Protein AF-A0A7J9HP70-F1 (afdb_monomer)

pLDDT: mean 70.93, std 12.01, range [44.72, 91.44]

Solvent-accessible surface area (backbone atoms only — not comparable to full-atom values): 8776 Å² total; per-residue (Å²): 118,64,66,66,48,49,50,48,50,50,51,67,71,65,64,96,49,88,72,44,62,64,59,58,50,49,52,53,49,48,57,56,46,52,62,61,65,53,70,7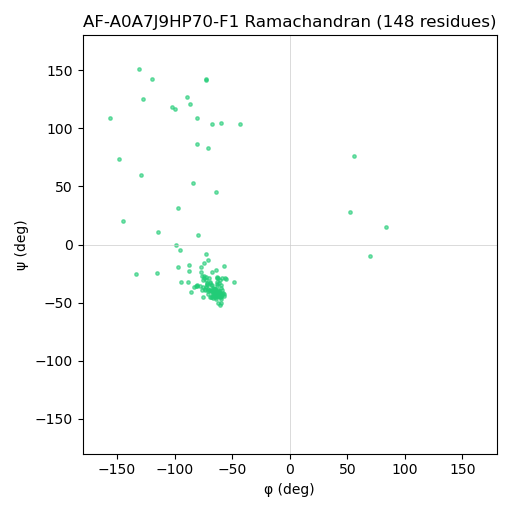6,70,76,64,83,64,61,62,72,58,42,73,72,64,70,52,58,67,62,56,54,52,53,57,52,52,54,54,50,54,52,54,52,54,53,49,53,52,52,57,62,57,51,52,62,60,55,53,60,57,51,53,58,53,55,62,54,48,54,45,50,52,52,48,53,49,43,55,52,17,69,74,40,55,85,46,72,44,55,85,77,81,81,51,82,43,47,29,64,49,49,61,58,52,52,52,53,50,37,47,72,75,66,45,70,54,67,70,63,74,106

Foldseek 3Di:
DPPVCVVCVCVVVQDPDPPNVVLVVVLVVCLVVLVVVCPPDVPPPPVVCCVVPVVCVVVVVVVVVSNVVSVVVSVVSVVVVVVVVVVVVVVVVVLVVLLVVLVVLQVVLVVQQPDWDDPPVPDIDGSVCVSVVVLVVCVVVVHPSVSSVD

Structure (mmCIF, N/CA/C/O backbone):
data_AF-A0A7J9HP70-F1
#
_entry.id   AF-A0A7J9HP70-F1
#
loop_
_atom_site.group_PDB
_atom_site.id
_atom_site.type_symbol
_atom_site.label_atom_id
_atom_site.label_alt_id
_atom_site.label_comp_id
_atom_site.label_asym_id
_atom_site.label_entity_id
_atom_site.label_seq_id
_atom_site.pdbx_PDB_ins_code
_atom_site.Cartn_x
_atom_site.Cartn_y
_atom_site.Cartn_z
_atom_site.occupancy
_atom_site.B_iso_or_equiv
_atom_site.auth_seq_id
_atom_site.auth_comp_id
_atom_site.auth_asym_id
_atom_site.auth_atom_id
_atom_site.pdbx_PDB_model_num
ATOM 1 N N . THR A 1 1 ? -4.560 3.139 -25.761 1.00 47.47 1 THR A N 1
ATOM 2 C CA . THR A 1 1 ? -5.589 3.579 -24.792 1.00 47.47 1 THR A CA 1
ATOM 3 C C . THR A 1 1 ? -5.701 2.642 -23.605 1.00 47.47 1 THR A C 1
ATOM 5 O O . THR A 1 1 ? -6.091 3.104 -22.547 1.00 47.47 1 THR A O 1
ATOM 8 N N . ASP A 1 2 ? -5.273 1.382 -23.710 1.00 51.78 2 ASP A N 1
ATOM 9 C CA . ASP A 1 2 ? -5.530 0.386 -22.662 1.00 51.78 2 ASP A CA 1
ATOM 10 C C . ASP A 1 2 ? -4.554 0.404 -21.484 1.00 51.78 2 ASP A C 1
ATOM 12 O O . ASP A 1 2 ? -5.000 0.261 -20.361 1.00 51.78 2 ASP A O 1
ATOM 16 N N . LEU A 1 3 ? -3.252 0.657 -21.657 1.00 50.81 3 LEU A N 1
ATOM 17 C CA . LEU A 1 3 ? -2.320 0.613 -20.515 1.00 50.81 3 LEU A CA 1
ATOM 18 C C . LEU A 1 3 ? -2.318 1.871 -19.648 1.00 50.81 3 LEU A C 1
ATOM 20 O O . LEU A 1 3 ? -2.220 1.752 -18.437 1.00 50.81 3 LEU A O 1
ATOM 24 N N . ILE A 1 4 ? -2.485 3.063 -20.225 1.00 50.38 4 ILE A N 1
ATOM 25 C CA . ILE A 1 4 ? -2.637 4.295 -19.435 1.00 50.38 4 ILE A CA 1
ATOM 26 C C . ILE A 1 4 ? -4.011 4.317 -18.758 1.00 50.38 4 ILE A C 1
ATOM 28 O O . ILE A 1 4 ? -4.088 4.756 -17.621 1.00 50.38 4 ILE A O 1
ATOM 32 N N . CYS A 1 5 ? -5.069 3.767 -19.371 1.00 48.91 5 CYS A N 1
ATOM 33 C CA . CYS A 1 5 ? -6.345 3.558 -18.686 1.00 48.91 5 CYS A CA 1
ATOM 34 C C . CYS A 1 5 ? -6.287 2.417 -17.667 1.00 48.91 5 CYS A C 1
ATOM 36 O O . CYS A 1 5 ? -6.869 2.578 -16.614 1.00 48.91 5 CYS A O 1
ATOM 38 N N . VAL A 1 6 ? -5.572 1.311 -17.886 1.00 54.62 6 VAL A N 1
ATOM 39 C CA . VAL A 1 6 ? -5.386 0.261 -16.865 1.00 54.62 6 VAL A CA 1
ATOM 40 C C . VAL A 1 6 ? -4.510 0.772 -15.726 1.00 54.62 6 VAL A C 1
ATOM 42 O O . VAL A 1 6 ? -4.839 0.531 -14.579 1.00 54.62 6 VAL A O 1
A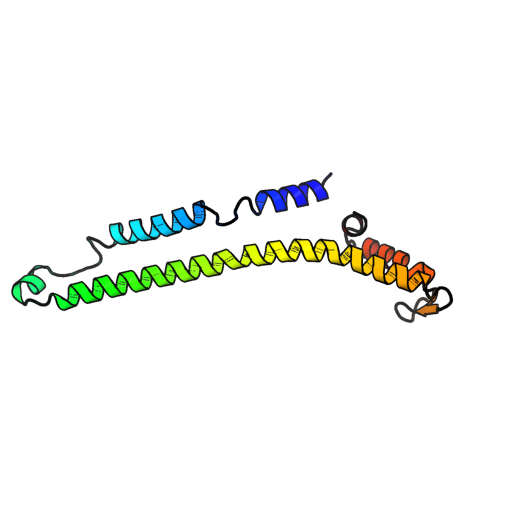TOM 45 N N . TYR A 1 7 ? -3.465 1.551 -15.991 1.00 46.94 7 TYR A N 1
ATOM 46 C CA . TYR A 1 7 ? -2.599 2.117 -14.957 1.00 46.94 7 TYR A CA 1
ATOM 47 C C . TYR A 1 7 ? -3.262 3.298 -14.235 1.00 46.94 7 TYR A C 1
ATOM 49 O O . TYR A 1 7 ? -3.188 3.360 -13.018 1.00 46.94 7 TYR A O 1
ATOM 57 N N . LEU A 1 8 ? -3.994 4.191 -14.918 1.00 49.12 8 LEU A N 1
ATOM 58 C CA . LEU A 1 8 ? -4.816 5.223 -14.265 1.00 49.12 8 LEU A CA 1
ATOM 59 C C . LEU A 1 8 ? -6.028 4.628 -13.551 1.00 49.12 8 LEU A C 1
ATOM 61 O O . LEU A 1 8 ? -6.399 5.181 -12.530 1.00 49.12 8 LEU A O 1
ATOM 65 N N . ASN A 1 9 ? -6.640 3.540 -14.021 1.00 51.06 9 ASN A N 1
ATOM 66 C CA . ASN A 1 9 ? -7.762 2.883 -13.340 1.00 51.06 9 ASN A CA 1
ATOM 67 C C . ASN A 1 9 ? -7.258 2.025 -12.170 1.00 51.06 9 ASN A C 1
ATOM 69 O O . ASN A 1 9 ? -7.846 2.069 -11.106 1.00 51.06 9 ASN A O 1
ATOM 73 N N . VAL A 1 10 ? -6.098 1.371 -12.277 1.00 50.69 10 VAL A N 1
ATOM 74 C CA . VAL A 1 10 ? -5.442 0.703 -11.142 1.00 50.69 10 VAL A CA 1
ATOM 75 C C . VAL A 1 10 ? -4.935 1.732 -10.130 1.00 50.69 10 VAL A C 1
ATOM 77 O O . VAL A 1 10 ? -5.212 1.576 -8.956 1.00 50.69 10 VAL A O 1
ATOM 80 N N . VAL A 1 11 ? -4.284 2.829 -10.532 1.00 49.34 11 VAL A N 1
ATOM 81 C CA . VAL A 1 11 ? -3.752 3.851 -9.605 1.00 49.34 11 VAL A CA 1
ATOM 82 C C . VAL A 1 11 ? -4.844 4.767 -9.021 1.00 49.34 11 VAL A C 1
ATOM 84 O O . VAL A 1 11 ? -4.761 5.089 -7.837 1.00 49.34 11 VAL A O 1
ATOM 87 N N . ASN A 1 12 ? -5.891 5.146 -9.773 1.00 47.97 12 ASN A N 1
ATOM 88 C CA . ASN A 1 12 ? -7.037 5.903 -9.225 1.00 47.97 12 ASN A CA 1
ATOM 89 C C . ASN A 1 12 ? -8.008 5.029 -8.416 1.00 47.97 12 ASN A C 1
ATOM 91 O O . ASN A 1 12 ? -8.687 5.562 -7.544 1.00 47.97 12 ASN A O 1
ATOM 95 N N . LEU A 1 13 ? -8.062 3.711 -8.647 1.00 50.03 13 LEU A N 1
ATOM 96 C CA . LEU A 1 13 ? -8.746 2.775 -7.746 1.00 50.03 13 LEU A CA 1
ATOM 97 C C . LEU A 1 13 ? -7.905 2.477 -6.491 1.00 50.03 13 LEU A C 1
ATOM 99 O O . LEU A 1 13 ? -8.452 2.020 -5.492 1.00 50.03 13 LEU A O 1
ATOM 103 N N . VAL A 1 14 ? -6.589 2.735 -6.523 1.00 51.88 14 VAL A N 1
ATOM 104 C CA . VAL A 1 14 ? -5.666 2.314 -5.461 1.00 51.88 14 VAL A CA 1
ATOM 105 C C . VAL A 1 14 ? -5.566 3.290 -4.285 1.00 51.88 14 VAL A C 1
ATOM 107 O O . VAL A 1 14 ? -5.557 2.780 -3.173 1.00 51.88 14 VAL A O 1
ATOM 110 N N . ILE A 1 15 ? -5.523 4.630 -4.405 1.00 44.72 15 ILE A N 1
ATOM 111 C CA . ILE A 1 15 ? -5.380 5.491 -3.193 1.00 44.72 15 ILE A CA 1
ATOM 112 C C . ILE A 1 15 ? -5.917 6.929 -3.391 1.00 44.72 15 ILE A C 1
ATOM 114 O O . ILE A 1 15 ? -5.216 7.745 -3.988 1.00 44.72 15 ILE A O 1
ATOM 118 N N . PRO A 1 16 ? -7.049 7.329 -2.773 1.00 53.03 16 PRO A N 1
ATOM 119 C CA . PRO A 1 16 ? -7.289 8.724 -2.397 1.00 53.03 16 PRO A CA 1
ATOM 120 C C . PRO A 1 16 ? -6.942 9.016 -0.927 1.00 53.03 16 PRO A C 1
ATOM 122 O O . PRO A 1 16 ? -7.635 9.795 -0.298 1.00 53.03 16 PRO A O 1
ATOM 125 N N . ILE A 1 17 ? -5.963 8.359 -0.303 1.00 51.53 17 ILE A N 1
ATOM 126 C CA . ILE A 1 17 ? -6.035 8.159 1.152 1.00 51.53 17 ILE A CA 1
ATOM 127 C C . ILE A 1 17 ? -4.681 8.121 1.854 1.00 51.53 17 ILE A C 1
ATOM 129 O O . ILE A 1 17 ? -4.210 7.103 2.351 1.00 51.53 17 ILE A O 1
ATOM 133 N N . GLY A 1 18 ? -4.075 9.303 1.974 1.00 50.41 18 GLY A N 1
A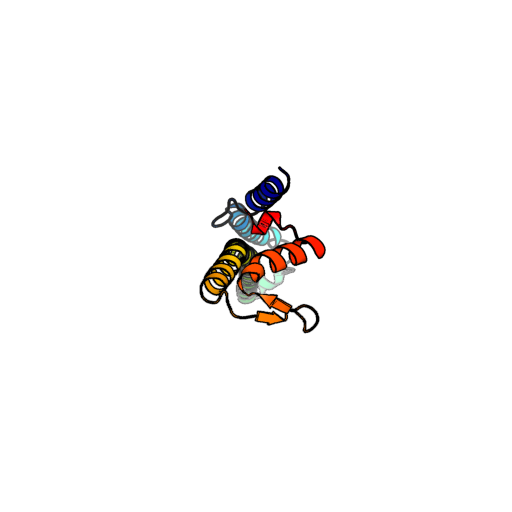TOM 134 C CA . GLY A 1 18 ? -3.274 9.594 3.158 1.00 50.41 18 GLY A CA 1
ATOM 135 C C . GLY A 1 18 ? -4.190 9.477 4.373 1.00 50.41 18 GLY A C 1
ATOM 136 O O . GLY A 1 18 ? -5.038 10.335 4.575 1.00 50.41 18 GLY A O 1
ATOM 137 N N . PHE A 1 19 ? -4.058 8.379 5.118 1.00 55.44 19 PHE A N 1
ATOM 138 C CA . PHE A 1 19 ? -4.931 8.038 6.240 1.00 55.44 19 PHE A CA 1
ATOM 139 C C . PHE A 1 19 ? -6.403 7.989 5.830 1.00 55.44 19 PHE A C 1
ATOM 141 O O . PHE A 1 19 ? -7.168 8.903 6.112 1.00 55.44 19 PHE A O 1
ATOM 148 N N . ASP A 1 20 ? -6.782 6.915 5.141 1.00 60.84 20 ASP A N 1
ATOM 149 C CA . ASP A 1 20 ? -8.162 6.628 4.769 1.00 60.84 20 ASP A CA 1
ATOM 150 C C . ASP A 1 20 ? -9.101 6.913 5.955 1.00 60.84 20 ASP A C 1
ATOM 152 O O . ASP A 1 20 ? -9.107 6.141 6.927 1.00 60.84 20 ASP A O 1
ATOM 156 N N . PRO A 1 21 ? -9.850 8.040 5.959 1.00 63.56 21 PRO A N 1
ATOM 157 C CA . PRO A 1 21 ? -10.635 8.426 7.125 1.00 63.56 21 PRO A CA 1
ATOM 158 C C . PRO A 1 21 ? -11.632 7.322 7.446 1.00 63.56 21 PRO A C 1
ATOM 160 O O . PRO A 1 21 ? -11.945 7.086 8.605 1.00 63.56 21 PRO A O 1
ATOM 163 N N . TRP A 1 22 ? -12.054 6.574 6.425 1.00 61.78 22 TRP A N 1
ATOM 164 C CA . TRP A 1 22 ? -12.922 5.419 6.539 1.00 61.78 22 TRP A CA 1
ATOM 165 C C . TRP A 1 22 ? -12.324 4.294 7.372 1.00 61.78 22 TRP A C 1
ATOM 167 O O . TRP A 1 22 ? -13.060 3.725 8.172 1.00 61.78 22 TRP A O 1
ATOM 177 N N . VAL A 1 23 ? -11.025 4.002 7.262 1.00 69.56 23 VAL A N 1
ATOM 178 C CA . VAL A 1 23 ? -10.361 2.984 8.094 1.00 69.56 23 VAL A CA 1
ATOM 179 C C . VAL A 1 23 ? -10.318 3.445 9.547 1.00 69.56 23 VAL A C 1
ATOM 181 O O . VAL A 1 23 ? -10.691 2.688 10.441 1.00 69.56 23 VAL A O 1
ATOM 184 N N . SER A 1 24 ? -9.957 4.708 9.793 1.00 66.75 24 SER A N 1
ATOM 185 C CA . SER A 1 24 ? -9.939 5.268 11.149 1.00 66.75 24 SER A CA 1
ATOM 186 C C . SER A 1 24 ? -11.348 5.331 11.764 1.00 66.75 24 SER A C 1
ATOM 188 O O . SER A 1 24 ? -11.547 4.948 12.914 1.00 66.75 24 SER A O 1
ATOM 190 N N . ILE A 1 25 ? -12.358 5.694 10.969 1.00 72.50 25 ILE A N 1
ATOM 191 C CA . ILE A 1 25 ? -13.775 5.698 11.354 1.00 72.50 25 ILE A CA 1
ATOM 192 C C . ILE A 1 25 ? -14.281 4.274 11.620 1.00 72.50 25 ILE A C 1
ATOM 194 O O . ILE A 1 25 ? -15.011 4.073 12.588 1.00 72.50 25 ILE A O 1
ATOM 198 N N . HIS A 1 26 ? -13.909 3.274 10.813 1.00 73.31 26 HIS A N 1
ATOM 199 C CA . HIS A 1 26 ? -14.306 1.877 11.036 1.00 73.31 26 HIS A CA 1
ATOM 200 C C . HIS A 1 26 ? -13.677 1.317 12.311 1.00 73.31 26 HIS A C 1
ATOM 202 O O . HIS A 1 26 ? -14.380 0.690 13.098 1.00 73.31 26 HIS A O 1
ATOM 208 N N . VAL A 1 27 ? -12.396 1.598 12.556 1.00 72.31 27 VAL A N 1
ATOM 209 C CA . VAL A 1 27 ? -11.692 1.218 13.789 1.00 72.31 27 VAL A CA 1
ATOM 210 C C . VAL A 1 27 ? -12.362 1.842 15.018 1.00 72.31 27 VAL A C 1
ATOM 212 O O . VAL A 1 27 ? -12.740 1.122 15.940 1.00 72.31 27 VAL A O 1
ATOM 215 N N . LEU A 1 28 ? -12.617 3.154 14.999 1.00 71.62 28 LEU A N 1
ATOM 216 C CA . LEU A 1 28 ? -13.307 3.846 16.094 1.00 71.62 28 LEU A CA 1
ATOM 217 C C . LEU A 1 28 ? -14.736 3.317 16.298 1.00 71.62 28 LEU A C 1
ATOM 219 O O . LEU A 1 28 ? -15.190 3.135 17.427 1.00 71.62 28 LEU A O 1
ATOM 223 N N . LYS A 1 29 ? -15.454 3.015 15.210 1.00 76.81 29 LYS A N 1
ATOM 224 C CA . LYS A 1 29 ? -16.808 2.451 15.265 1.00 76.81 29 LYS A CA 1
ATOM 225 C C . LYS A 1 29 ? -16.812 1.034 15.842 1.00 76.81 29 LYS A C 1
ATOM 227 O O . LYS A 1 29 ? -17.722 0.717 16.604 1.00 76.81 29 LYS A O 1
ATOM 232 N N . LEU A 1 30 ? -15.809 0.210 15.533 1.00 73.12 30 LEU A N 1
ATOM 233 C CA . LEU A 1 30 ? -15.641 -1.134 16.094 1.00 73.12 30 LEU A CA 1
ATOM 234 C C . LEU A 1 30 ? -15.350 -1.091 17.596 1.00 73.12 30 LEU A C 1
ATOM 236 O O . LEU A 1 30 ? -15.938 -1.872 18.337 1.00 73.12 30 LEU A O 1
ATOM 240 N N . GLU A 1 31 ? -14.527 -0.154 18.068 1.00 72.50 31 GLU A N 1
ATOM 241 C CA . GLU A 1 31 ? -14.257 0.021 19.502 1.00 72.50 31 GLU A CA 1
ATOM 242 C C . GLU A 1 31 ? -15.511 0.453 20.276 1.00 72.50 31 GLU A C 1
ATOM 244 O O . GLU A 1 31 ? -15.840 -0.121 21.320 1.00 72.50 31 GLU A O 1
ATOM 249 N N . ILE A 1 32 ? -16.269 1.409 19.728 1.00 73.56 32 ILE A N 1
ATOM 250 C CA . ILE A 1 32 ? -17.536 1.874 20.311 1.00 73.56 32 ILE A CA 1
ATOM 251 C C . ILE A 1 32 ? -18.581 0.747 20.313 1.00 73.56 32 ILE A C 1
ATOM 253 O O . ILE A 1 32 ? -19.314 0.569 21.288 1.00 73.56 32 ILE A O 1
ATOM 257 N N . TRP A 1 33 ? -18.660 -0.034 19.234 1.00 72.94 33 TRP A N 1
ATOM 258 C CA . TRP A 1 33 ? -19.628 -1.121 19.094 1.00 72.94 33 TRP A CA 1
ATOM 259 C C . TRP A 1 33 ? -19.276 -2.330 19.967 1.00 72.94 33 TRP A C 1
ATOM 261 O O . TRP A 1 33 ? -20.163 -2.887 20.613 1.00 72.94 33 TRP A O 1
ATOM 271 N N . ALA A 1 34 ? -17.991 -2.675 20.088 1.00 69.00 34 ALA A N 1
ATOM 272 C CA . ALA A 1 34 ? -17.506 -3.716 20.991 1.00 69.00 34 ALA A CA 1
ATOM 273 C C . ALA A 1 34 ? -17.825 -3.383 22.456 1.00 69.00 34 ALA A C 1
ATOM 275 O O . ALA A 1 34 ? -18.319 -4.242 23.186 1.00 69.00 34 ALA A O 1
ATOM 276 N N . GLY A 1 35 ? -17.651 -2.121 22.868 1.00 67.69 35 GLY A N 1
ATOM 277 C CA . GLY A 1 35 ? -18.067 -1.655 24.195 1.00 67.69 35 GLY A CA 1
ATOM 278 C C . GLY A 1 35 ? -19.581 -1.744 24.431 1.00 67.69 35 GLY A C 1
ATOM 279 O O . GLY A 1 35 ? -20.019 -1.928 25.565 1.00 67.69 35 GLY A O 1
ATOM 280 N N . LYS A 1 36 ? -20.389 -1.660 23.366 1.00 66.19 36 LYS A N 1
ATOM 281 C CA . LYS A 1 36 ? -21.857 -1.674 23.436 1.00 66.19 36 LYS A CA 1
ATOM 282 C C . LYS A 1 36 ? -22.456 -3.084 23.381 1.00 66.19 36 LYS A C 1
ATOM 284 O O . LYS A 1 36 ? -23.465 -3.330 24.034 1.00 66.19 36 LYS A O 1
ATOM 289 N N . ILE A 1 37 ? -21.829 -4.016 22.661 1.00 61.00 37 ILE A N 1
ATOM 290 C CA . ILE A 1 37 ? -22.298 -5.406 22.522 1.00 61.00 37 ILE A CA 1
ATOM 291 C C . ILE A 1 37 ? -21.928 -6.293 23.695 1.00 61.00 37 ILE A C 1
ATOM 293 O O . ILE A 1 37 ? -22.714 -7.156 24.083 1.00 61.00 37 ILE A O 1
ATOM 297 N N . ILE A 1 38 ? -20.761 -6.072 24.296 1.00 58.25 38 ILE A N 1
ATOM 298 C CA . ILE A 1 38 ? -20.313 -6.906 25.412 1.00 58.25 38 ILE A CA 1
ATOM 299 C C . ILE A 1 38 ? -21.066 -6.603 26.724 1.00 58.25 38 ILE A C 1
ATOM 301 O O . ILE A 1 38 ? -21.050 -7.419 27.645 1.00 58.25 38 ILE A O 1
ATOM 305 N N . SER A 1 39 ? -21.757 -5.459 26.800 1.00 59.62 39 SER A N 1
ATOM 306 C CA . SER A 1 39 ? -22.307 -4.873 28.032 1.00 59.62 39 SER A CA 1
ATOM 307 C C . SER A 1 39 ? -23.636 -5.454 28.578 1.00 59.62 39 SER A C 1
ATOM 309 O O . SER A 1 39 ? -24.179 -4.878 29.519 1.00 59.62 39 SER A O 1
ATOM 311 N N . PRO A 1 40 ? -24.211 -6.565 28.067 1.00 53.06 40 PRO A N 1
ATOM 312 C CA . PRO A 1 40 ? -25.212 -7.261 28.905 1.00 53.06 40 PRO A CA 1
ATOM 313 C C . PRO A 1 40 ? -25.096 -8.788 29.035 1.00 53.06 40 PRO A C 1
ATOM 315 O O . PRO A 1 40 ? -25.572 -9.319 30.034 1.00 53.06 40 PRO A O 1
ATOM 318 N N . TYR A 1 41 ? -24.498 -9.516 28.079 1.00 47.94 41 TYR A N 1
ATOM 319 C CA . TYR A 1 41 ? -24.711 -10.978 27.981 1.00 47.94 41 TYR A CA 1
ATOM 320 C C . TYR A 1 41 ? -23.475 -11.859 28.234 1.00 47.94 41 TYR A C 1
ATOM 322 O O . TYR A 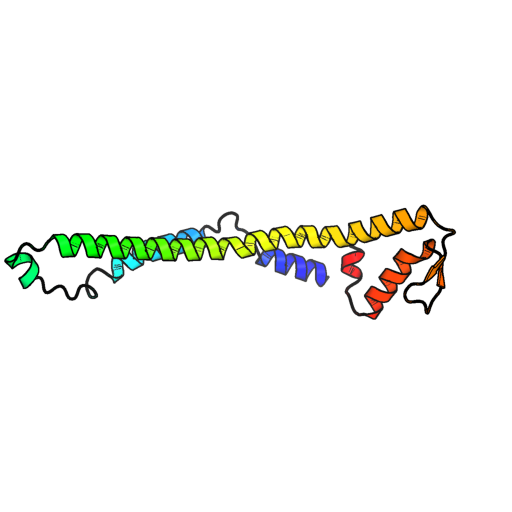1 41 ? -23.628 -13.010 28.634 1.00 47.94 41 TYR A O 1
ATOM 330 N N . HIS A 1 42 ? -22.253 -11.350 28.031 1.00 50.53 42 HIS A N 1
ATOM 331 C CA . HIS A 1 42 ? -21.026 -12.165 28.131 1.00 50.53 42 HIS A CA 1
ATOM 332 C C . HIS A 1 42 ? -20.440 -12.249 29.547 1.00 50.53 42 HIS A C 1
ATOM 334 O O . HIS A 1 42 ? -19.729 -13.198 29.883 1.00 50.53 42 HIS A O 1
ATOM 340 N N . LEU A 1 43 ? -20.757 -11.279 30.406 1.00 57.91 43 LEU A N 1
ATOM 341 C CA . LEU A 1 43 ? -20.577 -11.419 31.843 1.00 57.91 43 LEU A CA 1
ATOM 342 C C . LEU A 1 43 ? -21.772 -12.230 32.349 1.00 57.91 43 LEU A C 1
ATOM 344 O O . LEU A 1 43 ? -22.754 -11.668 32.821 1.00 57.91 43 LEU A O 1
ATOM 348 N N . TYR A 1 44 ? -21.666 -13.558 32.315 1.00 53.16 44 TYR A N 1
ATOM 349 C CA . TYR A 1 44 ? -22.457 -14.476 33.150 1.00 53.16 44 TYR A CA 1
ATOM 350 C C . TYR A 1 44 ? -22.113 -14.251 34.644 1.00 53.16 44 TYR A C 1
ATOM 352 O O . TYR A 1 44 ? -21.794 -15.162 35.405 1.00 53.16 44 TYR A O 1
ATOM 360 N N . LEU A 1 45 ? -22.053 -12.990 35.069 1.00 55.12 45 LEU A N 1
ATOM 361 C CA . LEU A 1 45 ? -21.874 -12.572 36.439 1.00 55.12 45 LEU A CA 1
ATOM 362 C C . LEU A 1 45 ? -23.238 -12.685 37.074 1.00 55.12 45 LEU A C 1
ATOM 364 O O . LEU A 1 45 ? -24.130 -11.898 36.792 1.00 55.12 45 LEU A O 1
ATOM 368 N N . ASN A 1 46 ? -23.386 -13.664 37.948 1.00 60.75 46 ASN A N 1
ATOM 369 C CA . ASN A 1 46 ? -24.539 -13.751 38.816 1.00 60.75 46 ASN A CA 1
ATOM 370 C C . ASN A 1 46 ? -24.466 -12.559 39.800 1.00 60.75 46 ASN A C 1
ATOM 372 O O . ASN A 1 46 ? -23.647 -12.591 40.728 1.00 60.75 46 ASN A O 1
ATOM 376 N N . PRO A 1 47 ? -25.261 -11.483 39.619 1.00 64.19 47 PRO A N 1
ATOM 377 C CA . PRO A 1 47 ? -25.089 -10.235 40.371 1.00 64.19 47 PRO A CA 1
ATOM 378 C C . PRO A 1 47 ? -25.337 -10.440 41.871 1.00 64.19 47 PRO A C 1
ATOM 380 O O . PRO A 1 47 ? -24.790 -9.727 42.711 1.00 64.19 47 PRO A O 1
ATOM 383 N N . LYS A 1 48 ? -26.084 -11.496 42.220 1.00 64.62 48 LYS A N 1
ATOM 384 C CA . LYS A 1 48 ? -26.347 -11.917 43.598 1.00 64.62 48 LYS A CA 1
ATOM 385 C C . LYS A 1 48 ? -25.078 -12.303 44.367 1.00 64.62 48 LYS A C 1
ATOM 387 O O . LYS A 1 48 ? -25.033 -12.075 45.571 1.00 64.62 48 LYS A O 1
ATOM 392 N N . LEU A 1 49 ? -24.060 -12.866 43.707 1.00 62.41 49 LEU A N 1
ATOM 393 C CA . LEU A 1 49 ? -22.809 -13.286 44.359 1.00 62.41 49 LEU A CA 1
ATOM 394 C C . LEU A 1 49 ? -21.842 -12.110 44.561 1.00 62.41 49 LEU A C 1
ATOM 396 O O . LEU A 1 49 ? -21.181 -12.030 45.592 1.00 62.41 49 LEU A O 1
ATOM 400 N N . VAL A 1 50 ? -21.804 -11.166 43.617 1.00 69.81 50 VAL A N 1
ATOM 401 C CA . VAL A 1 50 ? -20.932 -9.979 43.679 1.00 69.81 50 VAL A CA 1
ATOM 402 C C . VAL A 1 50 ? -21.388 -9.014 44.772 1.00 69.81 50 VAL A C 1
ATOM 404 O O . VAL A 1 50 ? -20.566 -8.551 45.559 1.00 69.81 50 VAL A O 1
ATOM 407 N N . VAL A 1 51 ? -22.697 -8.752 44.854 1.00 72.81 51 VAL A N 1
ATOM 408 C CA . VAL A 1 51 ? -23.265 -7.818 45.838 1.00 72.81 51 VAL A CA 1
ATOM 409 C C . VAL A 1 51 ? -23.231 -8.402 47.252 1.00 72.81 51 VAL A C 1
ATOM 411 O O . VAL A 1 51 ? -22.979 -7.670 48.201 1.00 72.81 51 VAL A O 1
ATOM 414 N N . LYS A 1 52 ? -23.422 -9.722 47.413 1.00 70.69 52 LYS A N 1
ATOM 415 C CA . LYS A 1 52 ? -23.344 -10.359 48.739 1.00 70.69 52 LYS A CA 1
ATOM 416 C C . LYS A 1 52 ? -21.919 -10.530 49.274 1.00 70.69 52 LYS A C 1
ATOM 418 O O . LYS A 1 52 ? -21.762 -10.537 50.487 1.00 70.69 52 LYS A O 1
ATOM 423 N N . GLN A 1 53 ? -20.909 -10.718 48.418 1.00 71.69 53 GLN A N 1
ATOM 424 C CA . GLN A 1 53 ? -19.543 -11.067 48.855 1.00 71.69 53 GLN A CA 1
ATOM 425 C C . GLN A 1 53 ? -18.475 -9.996 48.570 1.00 71.69 53 GLN A C 1
ATOM 427 O O . GLN A 1 53 ? -17.287 -10.277 48.706 1.00 71.69 53 GLN A O 1
ATOM 432 N N . TYR A 1 54 ? -18.863 -8.778 48.172 1.00 72.69 54 TYR A N 1
ATOM 433 C CA . TYR A 1 54 ? -17.950 -7.643 47.939 1.00 72.69 54 TYR A CA 1
ATOM 434 C C . TYR A 1 54 ? -16.759 -7.936 46.994 1.00 72.69 54 TYR A C 1
ATOM 436 O O . TYR A 1 54 ? -15.720 -7.279 47.058 1.00 72.69 54 TYR A O 1
ATOM 444 N N . GLN A 1 55 ? -16.886 -8.878 46.051 1.00 68.50 55 GLN A N 1
ATOM 445 C CA . GLN A 1 55 ? -15.809 -9.219 45.105 1.00 68.50 55 GLN A CA 1
ATOM 446 C C . GLN A 1 55 ? -15.754 -8.285 43.878 1.00 68.50 55 GLN A C 1
ATOM 448 O O . GLN A 1 55 ? -15.731 -8.728 42.728 1.00 68.50 55 GLN A O 1
ATOM 453 N N . PHE A 1 56 ? -15.700 -6.970 44.112 1.00 73.00 56 PHE A N 1
ATOM 454 C CA . PHE A 1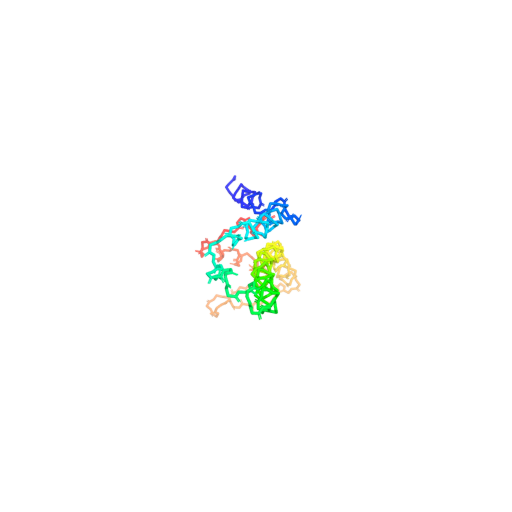 56 ? -15.648 -5.933 43.066 1.00 73.00 56 PHE A CA 1
ATOM 455 C C . PHE A 1 56 ? -14.391 -6.005 42.184 1.00 73.00 56 PHE A C 1
ATOM 457 O O . PHE A 1 56 ? -14.433 -5.682 40.996 1.00 73.00 56 PHE A O 1
ATOM 464 N N . TRP A 1 57 ? -13.285 -6.508 42.735 1.00 70.69 57 TRP A N 1
ATOM 465 C CA . TRP A 1 57 ? -12.013 -6.694 42.029 1.00 70.69 57 TRP A CA 1
ATOM 466 C C . TRP A 1 57 ? -12.126 -7.557 40.762 1.00 70.69 57 TRP A C 1
ATOM 468 O O . TRP A 1 57 ? -11.396 -7.344 39.791 1.00 70.69 57 TRP A O 1
ATOM 478 N N . ARG A 1 58 ? -13.084 -8.492 40.724 1.00 71.81 58 ARG A N 1
ATOM 479 C CA . ARG A 1 58 ? -13.338 -9.369 39.568 1.00 71.81 58 ARG A CA 1
ATOM 480 C C . ARG A 1 58 ? -13.990 -8.635 38.392 1.00 71.81 58 ARG A C 1
ATOM 482 O O . ARG A 1 58 ? -13.790 -9.011 37.243 1.00 71.81 58 ARG A O 1
ATOM 489 N N . LEU A 1 59 ? -14.750 -7.581 38.680 1.00 71.50 59 LEU A N 1
ATOM 490 C CA . LEU A 1 59 ? -15.397 -6.732 37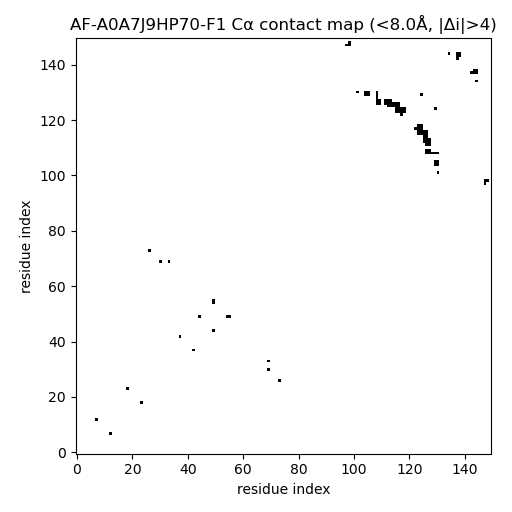.677 1.00 71.50 59 LEU A CA 1
ATOM 491 C C . LEU A 1 59 ? -14.380 -5.801 37.018 1.00 71.50 59 LEU A C 1
ATOM 493 O O . LEU A 1 59 ? -14.325 -5.698 35.794 1.00 71.50 59 LEU A O 1
ATOM 497 N N . ILE A 1 60 ? -13.530 -5.184 37.840 1.00 73.50 60 ILE A N 1
ATOM 498 C CA . ILE A 1 60 ? -12.518 -4.223 37.389 1.00 73.50 60 ILE A CA 1
ATOM 499 C C . ILE A 1 60 ? -11.482 -4.898 36.482 1.00 73.50 60 ILE A C 1
ATOM 501 O O . ILE A 1 60 ? -11.161 -4.377 35.414 1.00 73.50 60 ILE A O 1
ATOM 505 N N . THR A 1 61 ? -10.984 -6.074 36.868 1.00 70.81 61 THR A N 1
ATOM 506 C CA . THR A 1 61 ? -9.964 -6.802 36.095 1.00 70.81 61 THR A CA 1
ATOM 507 C C . THR A 1 61 ? -10.499 -7.328 34.764 1.00 70.81 61 THR A C 1
ATOM 509 O O . THR A 1 61 ? -9.820 -7.192 33.748 1.00 70.81 61 THR A O 1
ATOM 512 N N . ASN A 1 62 ? -11.732 -7.843 34.732 1.00 67.19 62 ASN A N 1
ATOM 513 C CA . ASN A 1 62 ? -12.352 -8.331 33.498 1.00 67.19 62 ASN A CA 1
ATOM 514 C C . ASN A 1 62 ? -12.614 -7.185 32.502 1.00 67.19 62 ASN A C 1
ATOM 516 O O . ASN A 1 62 ? -12.327 -7.309 31.313 1.00 67.19 62 ASN A O 1
ATOM 520 N N . PHE A 1 63 ? -13.053 -6.024 32.999 1.00 67.44 63 PHE A N 1
ATOM 521 C CA . PHE A 1 63 ? -13.255 -4.831 32.174 1.00 67.44 63 PHE A CA 1
ATOM 522 C C . PHE A 1 63 ? -11.939 -4.284 31.588 1.00 67.44 63 PHE A C 1
ATOM 524 O O . PHE A 1 63 ? -11.887 -3.888 30.422 1.00 67.44 63 PHE A O 1
ATOM 531 N N . LEU A 1 64 ? -10.846 -4.298 32.364 1.00 67.19 64 LEU A N 1
ATOM 532 C CA . LEU A 1 64 ? -9.523 -3.882 31.880 1.00 67.19 64 LEU A CA 1
ATOM 533 C C . LEU A 1 64 ? -8.914 -4.872 30.877 1.00 67.19 64 LEU A C 1
ATOM 535 O O . LEU A 1 64 ? -8.293 -4.447 29.902 1.00 67.19 64 LEU A O 1
ATOM 539 N N . TYR A 1 65 ? -9.084 -6.178 31.103 1.00 69.50 65 TYR A N 1
ATOM 540 C CA . TYR A 1 65 ? -8.559 -7.220 30.219 1.00 69.50 65 TYR A CA 1
ATOM 541 C C . TYR A 1 65 ? -9.230 -7.172 28.840 1.00 69.50 65 TYR A C 1
ATOM 543 O O . TYR A 1 65 ? -8.551 -7.229 27.814 1.00 69.50 65 TYR A O 1
ATOM 551 N N . PHE A 1 66 ? -10.547 -6.952 28.807 1.00 66.25 66 PHE A N 1
ATOM 552 C CA . PHE A 1 66 ? -11.306 -6.818 27.564 1.00 66.25 66 PHE A CA 1
ATOM 553 C C . PHE A 1 66 ? -10.885 -5.586 26.747 1.00 66.25 66 PHE A C 1
ATOM 555 O O . PHE A 1 66 ? -10.711 -5.665 25.531 1.00 66.25 66 PHE A O 1
ATOM 562 N N . ARG A 1 67 ? -10.630 -4.456 27.424 1.00 71.88 67 ARG A N 1
ATOM 563 C CA . ARG A 1 67 ? -10.123 -3.236 26.779 1.00 71.88 67 ARG A CA 1
ATOM 564 C C . ARG A 1 67 ? -8.723 -3.428 26.186 1.00 71.88 67 ARG A C 1
ATOM 566 O O . ARG A 1 67 ? -8.457 -2.940 25.091 1.00 71.88 67 ARG A O 1
ATOM 573 N N . LYS A 1 68 ? -7.847 -4.179 26.866 1.00 73.44 68 LYS A N 1
ATOM 574 C CA . LYS A 1 68 ? -6.526 -4.545 26.327 1.00 73.44 68 LYS A CA 1
ATOM 575 C C . LYS A 1 68 ? -6.639 -5.386 25.053 1.00 73.44 68 LYS A C 1
ATOM 577 O O . LYS A 1 68 ? -5.955 -5.082 24.082 1.00 73.44 68 LYS A O 1
ATOM 582 N N . MET A 1 69 ? -7.520 -6.386 25.020 1.00 72.50 69 MET A N 1
ATOM 583 C CA . MET A 1 69 ? -7.703 -7.228 23.828 1.00 72.50 69 MET A CA 1
ATOM 584 C C . MET A 1 69 ? -8.201 -6.435 22.613 1.00 72.50 69 MET A C 1
ATOM 586 O O . MET A 1 69 ? -7.674 -6.611 21.516 1.00 72.50 69 MET A O 1
ATOM 590 N N . ALA A 1 70 ? -9.141 -5.505 22.814 1.00 73.62 70 ALA A N 1
ATOM 591 C CA . ALA A 1 70 ? -9.614 -4.615 21.752 1.00 73.62 70 ALA A CA 1
ATOM 592 C C . ALA A 1 70 ? -8.478 -3.748 21.178 1.00 73.62 70 ALA A C 1
ATOM 594 O O . ALA A 1 70 ? -8.298 -3.701 19.966 1.00 73.62 70 ALA A O 1
ATOM 595 N N . SER A 1 71 ? -7.644 -3.152 22.040 1.00 75.44 71 SER A N 1
ATOM 596 C CA . SER A 1 71 ? -6.510 -2.329 21.592 1.00 75.44 71 SER A CA 1
ATOM 597 C C . SER A 1 71 ? -5.461 -3.109 20.785 1.00 75.44 71 SER A C 1
ATOM 599 O O . SER A 1 71 ? -4.879 -2.573 19.843 1.00 75.44 71 SER A O 1
ATOM 601 N N . VAL A 1 72 ? -5.244 -4.390 21.108 1.00 80.75 72 VAL A N 1
ATOM 602 C CA . VAL A 1 72 ? -4.308 -5.259 20.375 1.00 80.75 72 VAL A CA 1
ATOM 603 C C . VAL A 1 72 ? -4.853 -5.602 18.986 1.00 80.75 72 VAL A C 1
ATOM 605 O O . VAL A 1 72 ? -4.113 -5.523 18.008 1.00 80.75 72 VAL A O 1
ATOM 608 N N . LEU A 1 73 ? -6.147 -5.921 18.877 1.00 72.25 73 LEU A N 1
ATOM 609 C CA . LEU A 1 73 ? -6.818 -6.161 17.593 1.00 72.25 73 LEU A CA 1
ATOM 610 C C . LEU A 1 73 ? -6.783 -4.920 16.692 1.00 72.25 73 LEU A C 1
ATOM 612 O O . LEU A 1 73 ? -6.436 -5.033 15.516 1.00 72.25 73 LEU A O 1
ATOM 616 N N . THR A 1 74 ? -7.051 -3.739 17.255 1.00 75.25 74 THR A N 1
ATOM 617 C CA . THR A 1 74 ? -6.904 -2.456 16.554 1.00 75.25 74 THR A CA 1
ATOM 618 C C . THR A 1 74 ? -5.475 -2.263 16.031 1.00 75.25 74 THR A C 1
ATOM 620 O O . THR A 1 74 ? -5.283 -1.905 14.869 1.00 75.25 74 THR A O 1
ATOM 623 N N . GLY A 1 75 ? -4.457 -2.564 16.847 1.00 77.88 75 GLY A N 1
ATOM 624 C CA . GLY A 1 75 ? -3.051 -2.472 16.444 1.00 77.88 75 GLY A CA 1
ATOM 625 C C . GLY A 1 75 ? -2.692 -3.368 15.253 1.00 77.88 75 GLY A C 1
ATOM 626 O O . GLY A 1 75 ? -2.030 -2.912 14.322 1.00 77.88 75 GLY A O 1
ATOM 627 N N . ILE A 1 76 ? -3.173 -4.616 15.232 1.00 81.44 76 ILE A N 1
ATOM 628 C CA . ILE A 1 76 ? -2.921 -5.566 14.132 1.00 81.44 76 ILE A CA 1
ATOM 629 C C . ILE A 1 76 ? -3.551 -5.071 12.818 1.00 81.44 76 ILE A C 1
ATOM 631 O O . ILE A 1 76 ? -2.918 -5.154 11.766 1.00 81.44 76 ILE A O 1
ATOM 635 N N . VAL A 1 77 ? -4.764 -4.509 12.873 1.00 77.50 77 VAL A N 1
ATOM 636 C CA . VAL A 1 77 ? -5.465 -3.964 11.696 1.00 77.50 77 VAL A CA 1
ATOM 637 C C . VAL A 1 77 ? -4.759 -2.725 11.141 1.00 77.50 77 VAL A C 1
ATOM 639 O O . VAL A 1 77 ? -4.624 -2.596 9.926 1.00 77.50 77 VAL A O 1
ATOM 642 N N . LEU A 1 78 ? -4.253 -1.839 12.004 1.00 75.00 78 LEU A N 1
ATOM 643 C CA . LEU A 1 78 ? -3.495 -0.661 11.574 1.00 75.00 78 LEU A CA 1
ATOM 644 C C . LEU A 1 78 ? -2.165 -1.051 10.919 1.00 75.00 78 LEU A C 1
ATOM 646 O O . LEU A 1 78 ? -1.842 -0.540 9.851 1.00 75.00 78 LEU A O 1
ATOM 650 N N . ILE A 1 79 ? -1.422 -1.991 11.510 1.00 79.88 79 ILE A N 1
ATOM 651 C CA . ILE A 1 79 ? -0.143 -2.464 10.957 1.00 79.88 79 ILE A CA 1
ATOM 652 C C . ILE A 1 79 ? -0.362 -3.180 9.618 1.00 79.88 79 ILE A C 1
ATOM 654 O O . ILE A 1 79 ? 0.342 -2.890 8.654 1.00 79.88 79 ILE A O 1
ATOM 658 N N . GLY A 1 80 ? -1.364 -4.062 9.529 1.00 75.81 80 GLY A N 1
ATOM 659 C CA . GLY A 1 80 ? -1.730 -4.738 8.280 1.00 75.81 80 GLY A CA 1
ATOM 660 C C . GLY A 1 80 ? -2.208 -3.766 7.201 1.00 75.81 80 GLY A C 1
ATOM 661 O O . GLY A 1 80 ? -1.872 -3.927 6.029 1.00 75.81 80 GLY A O 1
ATOM 662 N N . GLY A 1 81 ? -2.920 -2.713 7.612 1.00 73.75 81 GLY A N 1
ATOM 663 C CA . GLY A 1 81 ? -3.337 -1.621 6.746 1.00 73.75 81 GLY A CA 1
ATOM 664 C C . GLY A 1 81 ? -2.153 -0.895 6.118 1.00 73.75 81 GLY A C 1
ATOM 665 O O . GLY A 1 81 ? -2.201 -0.639 4.929 1.00 73.75 81 GLY A O 1
ATOM 666 N N . MET A 1 82 ? -1.070 -0.626 6.856 1.00 70.31 82 MET A N 1
ATOM 667 C CA . MET A 1 82 ? 0.087 0.154 6.374 1.00 70.31 82 MET A CA 1
ATOM 668 C C . MET A 1 82 ? 0.913 -0.531 5.262 1.00 70.31 82 MET A C 1
ATOM 670 O O . MET A 1 82 ? 1.571 0.147 4.473 1.00 70.31 82 MET A O 1
ATOM 674 N N . ILE A 1 83 ? 0.867 -1.862 5.160 1.00 75.88 83 ILE A N 1
ATOM 675 C CA . ILE A 1 83 ? 1.670 -2.667 4.218 1.00 75.88 83 ILE A CA 1
ATOM 676 C C . ILE A 1 83 ? 1.403 -2.329 2.732 1.00 75.88 83 ILE A C 1
ATOM 678 O O . ILE A 1 83 ? 2.364 -2.045 2.007 1.00 75.88 83 ILE A O 1
ATOM 682 N N . PRO A 1 84 ? 0.150 -2.315 2.235 1.00 70.31 84 PRO A N 1
ATOM 683 C CA . PRO A 1 84 ? -0.143 -1.963 0.842 1.00 70.31 84 PRO A CA 1
ATOM 684 C C . PRO A 1 84 ? 0.243 -0.523 0.465 1.00 70.31 84 PRO A C 1
ATOM 686 O O . PRO A 1 84 ? 0.629 -0.284 -0.679 1.00 70.31 84 PRO A O 1
ATOM 689 N N . TYR A 1 85 ? 0.229 0.426 1.408 1.00 72.31 85 TYR A N 1
ATOM 690 C CA . TYR A 1 85 ? 0.653 1.812 1.143 1.00 72.31 85 TYR A CA 1
ATOM 691 C C . TYR A 1 85 ? 2.145 1.911 0.824 1.00 72.31 85 TYR A C 1
ATOM 693 O O . TYR A 1 85 ? 2.561 2.662 -0.064 1.00 72.31 85 TYR A O 1
ATOM 701 N N . LEU A 1 86 ? 2.957 1.123 1.533 1.00 71.38 86 LEU A N 1
ATOM 702 C CA . LEU A 1 86 ? 4.388 1.053 1.280 1.00 71.38 86 LEU A CA 1
ATOM 703 C C . LEU A 1 86 ? 4.650 0.417 -0.095 1.00 71.38 86 LEU A C 1
ATOM 705 O O . LEU A 1 86 ? 5.395 0.973 -0.900 1.00 71.38 86 LEU A O 1
ATOM 709 N N . SER A 1 87 ? 3.966 -0.689 -0.403 1.00 67.50 87 SER A N 1
ATOM 710 C CA . SER A 1 87 ? 4.068 -1.380 -1.697 1.00 67.50 87 SER A CA 1
ATOM 711 C C . SER A 1 87 ? 3.702 -0.481 -2.889 1.00 67.50 87 SER A C 1
ATOM 713 O O . SER A 1 87 ? 4.429 -0.452 -3.884 1.00 67.50 87 SER A O 1
ATOM 715 N N . ALA A 1 88 ? 2.647 0.332 -2.770 1.00 67.38 88 ALA A N 1
ATOM 716 C CA . ALA A 1 88 ? 2.233 1.268 -3.818 1.00 67.38 88 ALA A CA 1
ATOM 717 C C . ALA A 1 88 ? 3.288 2.351 -4.118 1.00 67.38 88 ALA A C 1
ATOM 719 O O . ALA A 1 88 ? 3.436 2.787 -5.262 1.00 67.38 88 ALA A O 1
ATOM 720 N N . SER A 1 89 ? 4.058 2.763 -3.108 1.00 68.56 89 SER A N 1
ATOM 721 C CA . SER A 1 89 ? 5.156 3.723 -3.278 1.00 68.56 89 SER A CA 1
ATOM 722 C C . SER A 1 89 ? 6.333 3.104 -4.041 1.00 68.56 89 SER A C 1
ATOM 724 O O . SER A 1 89 ? 6.921 3.753 -4.907 1.00 68.56 89 SER A O 1
ATOM 726 N N . PHE A 1 90 ? 6.631 1.826 -3.787 1.00 65.75 90 PHE A N 1
ATOM 727 C CA . PHE A 1 90 ? 7.682 1.089 -4.493 1.00 65.75 90 PHE A CA 1
ATOM 728 C C . PHE A 1 90 ? 7.340 0.806 -5.963 1.00 65.75 90 PHE A C 1
ATOM 730 O O . PHE A 1 90 ? 8.233 0.846 -6.809 1.00 65.75 90 PHE A O 1
ATOM 737 N N . ALA A 1 91 ? 6.062 0.613 -6.304 1.00 68.62 91 ALA A N 1
ATOM 738 C CA . ALA A 1 91 ? 5.634 0.402 -7.690 1.00 68.62 91 ALA A CA 1
ATOM 739 C C . ALA A 1 91 ? 5.996 1.581 -8.621 1.00 68.62 91 ALA A C 1
ATOM 741 O O . ALA A 1 91 ? 6.382 1.370 -9.770 1.00 68.62 91 ALA A O 1
ATOM 742 N N . ARG A 1 92 ? 5.958 2.824 -8.116 1.00 63.78 92 ARG A N 1
ATOM 743 C CA . ARG A 1 92 ? 6.367 4.018 -8.885 1.00 63.78 92 ARG A CA 1
ATOM 744 C C . ARG A 1 92 ? 7.866 4.044 -9.187 1.00 63.78 92 ARG A C 1
ATOM 746 O O . ARG A 1 92 ? 8.266 4.502 -10.252 1.00 63.78 92 ARG A O 1
ATOM 753 N N . ILE A 1 93 ? 8.685 3.550 -8.259 1.00 69.88 93 ILE A N 1
ATOM 754 C CA . ILE A 1 93 ? 10.142 3.461 -8.428 1.00 69.88 93 ILE A CA 1
ATOM 755 C C . ILE A 1 93 ? 10.483 2.377 -9.459 1.00 69.88 93 ILE A C 1
ATOM 757 O O . ILE A 1 93 ? 11.344 2.601 -10.308 1.00 69.88 93 ILE A O 1
ATOM 761 N N . ILE A 1 94 ? 9.768 1.245 -9.433 1.00 70.81 94 ILE A N 1
ATOM 762 C CA . ILE A 1 94 ? 9.943 0.150 -10.401 1.00 70.81 94 ILE A CA 1
ATOM 763 C C . ILE A 1 94 ? 9.686 0.639 -11.833 1.00 70.81 94 ILE A C 1
ATOM 765 O O . ILE A 1 94 ? 10.504 0.387 -12.717 1.00 70.81 94 ILE A O 1
ATOM 769 N N . PHE A 1 95 ? 8.625 1.421 -12.048 1.00 70.88 95 PHE A N 1
ATOM 770 C CA . PHE A 1 95 ? 8.334 2.021 -13.354 1.00 70.88 95 PHE A CA 1
ATOM 771 C C . PHE A 1 95 ? 9.494 2.891 -13.883 1.00 70.88 95 PHE A C 1
ATOM 773 O O . PHE A 1 95 ? 9.884 2.769 -15.040 1.00 70.88 95 PHE A O 1
ATOM 780 N N . LEU A 1 96 ? 10.124 3.706 -13.027 1.00 75.12 96 LEU A N 1
ATOM 781 C CA . LEU A 1 96 ? 11.235 4.578 -13.437 1.00 75.12 96 LEU A CA 1
ATOM 782 C C . LEU A 1 96 ? 12.553 3.811 -13.671 1.00 75.12 96 LEU A C 1
ATOM 784 O O . LEU A 1 96 ? 13.386 4.215 -14.485 1.00 75.12 96 LEU A O 1
ATOM 788 N N . SER A 1 97 ? 12.753 2.695 -12.966 1.00 83.06 97 SER A N 1
ATOM 789 C CA . SER A 1 97 ? 13.989 1.909 -13.040 1.00 83.06 97 SER A CA 1
ATOM 790 C C . SER A 1 97 ? 14.195 1.165 -14.367 1.00 83.06 97 SER A C 1
ATOM 792 O O . SER A 1 97 ? 15.346 1.014 -14.790 1.00 83.06 97 SER A O 1
ATOM 794 N N . ASN A 1 98 ? 13.121 0.775 -15.067 1.00 80.00 98 ASN A N 1
ATOM 795 C CA . ASN A 1 98 ? 13.233 0.167 -16.399 1.00 80.00 98 ASN A CA 1
ATOM 796 C C . ASN A 1 98 ? 13.858 1.147 -17.400 1.00 80.00 98 ASN A C 1
ATOM 798 O O . ASN A 1 98 ? 14.873 0.830 -18.020 1.00 80.00 98 ASN A O 1
ATOM 802 N N . SER A 1 99 ? 13.345 2.377 -17.470 1.00 83.19 99 SER A N 1
ATOM 803 C CA . SER A 1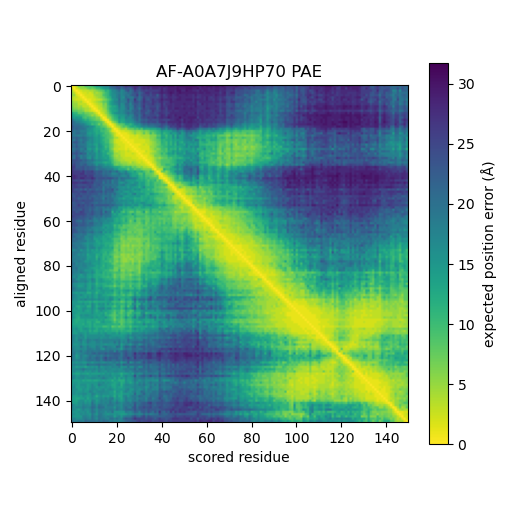 99 ? 13.890 3.418 -18.352 1.00 83.19 99 SER A CA 1
ATOM 804 C C . SER A 1 99 ? 15.338 3.801 -17.995 1.00 83.19 99 SER A C 1
ATOM 806 O O . SER A 1 99 ? 16.193 3.923 -18.875 1.00 83.19 99 SER A O 1
ATOM 808 N N . LEU A 1 100 ? 15.674 3.896 -16.700 1.00 86.00 100 LEU A N 1
ATOM 809 C CA . LEU A 1 100 ? 17.041 4.209 -16.259 1.00 86.00 100 LEU A CA 1
ATOM 810 C C . LEU A 1 100 ? 18.052 3.117 -16.642 1.00 86.00 100 LEU A C 1
ATOM 812 O O . LEU A 1 100 ? 19.177 3.427 -17.037 1.00 86.00 100 LEU A O 1
ATOM 816 N N . THR A 1 101 ? 17.653 1.847 -16.568 1.00 87.00 101 THR A N 1
ATOM 817 C CA . THR A 1 101 ? 18.502 0.717 -16.969 1.00 87.00 101 THR A CA 1
ATOM 818 C C . THR A 1 101 ? 18.769 0.750 -18.472 1.00 87.00 101 THR A C 1
ATOM 820 O O . THR A 1 101 ? 19.919 0.614 -18.892 1.00 87.00 101 THR A O 1
ATOM 823 N N . PHE A 1 102 ? 17.747 1.041 -19.283 1.00 85.81 102 PHE A N 1
ATOM 824 C CA . PHE A 1 102 ? 17.917 1.255 -20.721 1.00 85.81 102 PHE A CA 1
ATOM 825 C C . PHE A 1 102 ? 18.850 2.427 -21.024 1.00 85.81 102 PHE A C 1
ATOM 827 O O . PHE A 1 102 ? 19.730 2.293 -21.873 1.00 85.81 102 PHE A O 1
ATOM 834 N N . MET A 1 103 ? 18.725 3.544 -20.303 1.00 88.00 103 MET A N 1
ATOM 835 C CA . MET A 1 103 ? 19.598 4.702 -20.496 1.00 88.00 103 MET A CA 1
ATOM 836 C C . MET A 1 103 ? 21.050 4.406 -20.103 1.00 88.00 103 MET A C 1
ATOM 838 O O . MET A 1 103 ? 21.970 4.752 -20.843 1.00 88.00 103 MET A O 1
ATOM 842 N N . MET A 1 104 ? 21.279 3.715 -18.985 1.00 89.25 104 MET A N 1
ATOM 843 C CA . MET A 1 104 ? 22.619 3.287 -18.567 1.00 89.25 104 MET A CA 1
ATOM 844 C C . MET A 1 104 ? 23.272 2.382 -19.615 1.00 89.25 104 MET A C 1
ATOM 846 O O . MET A 1 104 ? 24.414 2.607 -20.018 1.00 89.25 104 MET A O 1
ATOM 850 N N . VAL A 1 105 ? 22.527 1.394 -20.109 1.00 90.44 105 VAL A N 1
ATOM 851 C CA . VAL A 1 105 ? 22.993 0.468 -21.145 1.00 90.44 105 VAL A CA 1
ATOM 852 C C . VAL A 1 105 ? 23.232 1.190 -22.475 1.00 90.44 105 VAL A C 1
ATOM 854 O O . VAL A 1 105 ? 24.220 0.917 -23.156 1.00 90.44 105 VAL A O 1
ATOM 857 N N . TYR A 1 106 ? 22.378 2.150 -22.832 1.00 89.06 106 TYR A N 1
ATOM 858 C CA . TYR A 1 106 ? 22.537 2.989 -24.018 1.00 89.06 106 TYR A CA 1
ATOM 859 C C . TYR A 1 106 ? 23.795 3.867 -23.949 1.00 89.06 106 TYR A C 1
ATOM 861 O O . TYR A 1 106 ? 24.576 3.898 -24.901 1.00 89.06 106 TYR A O 1
ATOM 869 N N . VAL A 1 107 ? 24.040 4.545 -22.822 1.00 9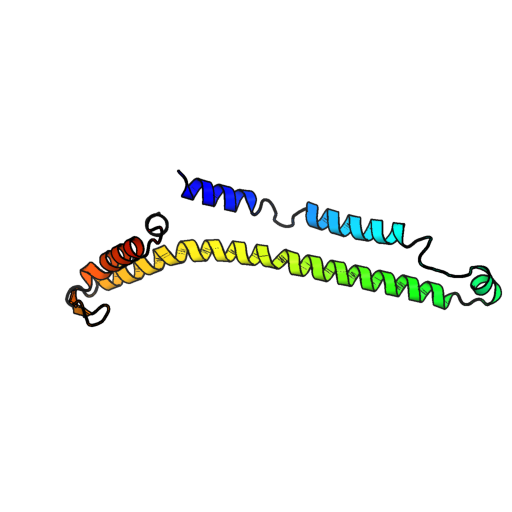1.44 107 VAL A N 1
ATOM 870 C CA . VAL A 1 107 ? 25.242 5.374 -22.621 1.00 91.44 107 VAL A CA 1
ATOM 871 C C . VAL A 1 107 ? 26.501 4.518 -22.700 1.00 91.44 107 VAL A C 1
ATOM 873 O O . VAL A 1 107 ? 27.453 4.872 -23.394 1.00 91.44 107 VAL A O 1
ATOM 876 N N . TRP A 1 108 ? 26.491 3.358 -22.052 1.00 90.31 108 TRP A N 1
ATOM 877 C CA . TRP A 1 108 ? 27.609 2.426 -22.095 1.00 90.31 108 TRP A CA 1
ATOM 878 C C . TRP A 1 108 ? 27.871 1.881 -23.509 1.00 90.31 108 TRP A C 1
ATOM 880 O O . TRP A 1 108 ? 29.017 1.831 -23.960 1.00 90.31 108 TRP A O 1
ATOM 890 N N . SER A 1 109 ? 26.801 1.558 -24.242 1.00 90.19 109 SER A N 1
ATOM 891 C CA . SER A 1 109 ? 26.839 1.126 -25.643 1.00 90.19 109 SER A CA 1
ATOM 892 C C . SER A 1 109 ? 27.485 2.180 -26.552 1.00 90.19 109 SER A C 1
ATOM 894 O O . SER A 1 109 ? 28.289 1.846 -27.425 1.00 90.19 109 SER A O 1
ATOM 896 N N . LYS A 1 110 ? 27.204 3.469 -26.309 1.00 87.88 110 LYS A N 1
ATOM 897 C CA . LYS A 1 110 ? 27.808 4.592 -27.044 1.00 87.88 110 LYS A CA 1
ATOM 898 C C . LYS A 1 110 ? 29.269 4.848 -26.686 1.00 87.88 110 LYS A C 1
ATOM 900 O O . LYS A 1 110 ? 30.014 5.307 -27.546 1.00 87.88 110 LYS A O 1
ATOM 905 N N . GLN A 1 111 ? 29.678 4.561 -25.453 1.00 87.75 111 GLN A N 1
ATOM 906 C CA . GLN A 1 111 ? 31.060 4.754 -25.006 1.00 87.75 111 GLN A CA 1
ATOM 907 C C . GLN A 1 111 ? 32.017 3.691 -25.556 1.00 87.75 111 GLN A C 1
ATOM 909 O O . GLN A 1 111 ? 33.195 3.978 -25.735 1.00 87.75 111 GLN A O 1
ATOM 914 N N . ASN A 1 112 ? 31.526 2.486 -25.863 1.00 85.12 112 ASN A N 1
ATOM 915 C CA . ASN A 1 112 ? 32.369 1.370 -26.298 1.00 85.12 112 ASN A CA 1
ATOM 916 C C . ASN A 1 112 ? 31.879 0.704 -27.599 1.00 85.12 112 ASN A C 1
ATOM 918 O O . ASN A 1 112 ? 31.619 -0.500 -27.614 1.00 85.12 112 ASN A O 1
ATOM 922 N N . PRO A 1 113 ? 31.782 1.438 -28.724 1.00 80.94 113 PRO A N 1
ATOM 923 C CA . PRO A 1 113 ? 31.169 0.935 -29.952 1.00 80.94 113 PRO A CA 1
ATOM 924 C C . PRO A 1 113 ? 31.993 -0.141 -30.671 1.00 80.94 113 PRO A C 1
ATOM 926 O O . PRO A 1 113 ? 31.461 -0.789 -31.560 1.00 80.94 113 PRO A O 1
ATOM 929 N N . PHE A 1 114 ? 33.264 -0.346 -30.319 1.00 86.75 114 PHE A N 1
ATOM 930 C CA . PHE A 1 114 ? 34.143 -1.332 -30.968 1.00 86.75 114 PHE A CA 1
ATOM 931 C C . PHE A 1 114 ? 34.256 -2.654 -30.196 1.00 86.75 114 PHE A C 1
ATOM 933 O O . PHE A 1 114 ? 34.960 -3.562 -30.629 1.00 86.75 114 PHE A O 1
ATOM 940 N N . ILE A 1 115 ? 33.576 -2.780 -29.051 1.00 84.25 115 ILE A N 1
ATOM 941 C CA . ILE A 1 115 ? 33.588 -4.012 -28.260 1.00 84.25 115 ILE A CA 1
ATOM 942 C C . ILE A 1 115 ? 32.496 -4.947 -28.787 1.00 84.25 115 ILE A C 1
ATOM 944 O O . ILE A 1 115 ? 31.311 -4.607 -28.797 1.00 84.25 115 ILE A O 1
ATOM 948 N N . HIS A 1 116 ? 32.894 -6.136 -29.232 1.00 83.25 116 HIS A N 1
ATOM 949 C CA . HIS A 1 116 ? 31.976 -7.187 -29.661 1.00 83.25 116 HIS A CA 1
ATOM 950 C C . HIS A 1 116 ? 31.592 -8.062 -28.465 1.00 83.25 116 HIS A C 1
ATOM 952 O O . HIS A 1 116 ? 32.455 -8.560 -27.746 1.00 83.25 116 HIS A O 1
ATOM 958 N N . MET A 1 117 ? 30.292 -8.242 -28.243 1.00 81.12 117 MET A N 1
ATOM 959 C CA . MET A 1 117 ? 29.730 -8.995 -27.123 1.00 81.12 117 MET A CA 1
ATOM 960 C C . MET A 1 117 ? 28.897 -10.157 -27.646 1.00 81.12 117 MET A C 1
ATOM 962 O O . MET A 1 117 ? 28.190 -10.042 -28.646 1.00 81.12 117 MET A O 1
ATOM 966 N N . SER A 1 118 ? 28.975 -11.287 -26.947 1.00 84.00 118 SER A N 1
ATOM 967 C CA . SER A 1 118 ? 28.164 -12.466 -27.246 1.00 84.00 118 SER A CA 1
ATOM 968 C C . SER A 1 118 ? 27.019 -12.543 -26.240 1.00 84.00 118 SER A C 1
ATOM 970 O O . SER A 1 118 ? 27.279 -12.661 -25.048 1.00 84.00 118 SER A O 1
ATOM 972 N N . PHE A 1 119 ? 25.763 -12.473 -26.691 1.00 68.06 119 PHE A N 1
ATOM 973 C CA . PHE A 1 119 ? 24.598 -12.402 -25.786 1.00 68.06 119 PHE A CA 1
ATOM 974 C C . PHE A 1 119 ? 24.322 -13.733 -25.060 1.00 68.06 119 PHE A C 1
ATOM 976 O O . PHE A 1 119 ? 23.909 -13.745 -23.907 1.00 68.06 119 PHE A O 1
ATOM 983 N N . LEU A 1 120 ? 24.594 -14.862 -25.721 1.00 70.94 120 LEU A N 1
ATOM 984 C CA . LEU A 1 120 ? 24.397 -16.227 -25.203 1.00 70.94 120 LEU A CA 1
ATOM 985 C C . LEU A 1 120 ? 25.497 -17.188 -25.700 1.00 70.94 120 LEU A C 1
ATOM 987 O O . LEU A 1 120 ? 25.280 -18.389 -25.813 1.00 70.94 120 LEU A O 1
ATOM 991 N N . GLY A 1 121 ? 26.645 -16.656 -26.136 1.00 72.81 121 GLY A N 1
ATOM 992 C CA . GLY A 1 121 ? 27.683 -17.420 -26.851 1.00 72.81 121 GLY A CA 1
ATOM 993 C C . GLY A 1 121 ? 27.304 -17.872 -28.274 1.00 72.81 121 GLY A C 1
ATOM 994 O O . GLY A 1 121 ? 28.172 -18.310 -29.017 1.00 72.81 121 GLY A O 1
ATOM 995 N N . LEU A 1 122 ? 26.032 -17.733 -28.668 1.00 76.38 122 LEU A N 1
ATOM 996 C CA . LEU A 1 122 ? 25.495 -18.166 -29.967 1.00 76.38 122 LEU A CA 1
ATOM 997 C C . LEU A 1 122 ? 25.479 -17.059 -31.032 1.00 76.38 122 LEU A C 1
ATOM 999 O O . LEU A 1 122 ? 25.648 -17.339 -32.213 1.00 76.38 122 LEU A O 1
ATOM 1003 N N . PHE A 1 123 ? 25.290 -15.804 -30.619 1.00 79.38 123 PHE A N 1
ATOM 1004 C CA . PHE A 1 123 ? 25.243 -14.653 -31.518 1.00 79.38 123 PHE A CA 1
ATOM 1005 C C . PHE A 1 123 ? 26.227 -13.568 -31.064 1.00 79.38 123 PHE A C 1
ATOM 1007 O O . PHE A 1 123 ? 26.172 -13.133 -29.909 1.00 79.38 123 PHE A O 1
ATOM 1014 N N . THR A 1 124 ? 27.117 -13.144 -31.966 1.00 79.94 124 THR A N 1
ATOM 1015 C CA . THR A 1 124 ? 28.131 -12.105 -31.738 1.00 79.94 124 THR A CA 1
ATOM 1016 C C . THR A 1 124 ? 27.653 -10.773 -32.316 1.00 79.94 124 THR A C 1
ATOM 1018 O O . THR A 1 124 ? 27.449 -10.636 -33.521 1.00 79.94 124 THR A O 1
ATOM 1021 N N . PHE A 1 125 ? 27.464 -9.768 -31.461 1.00 82.12 125 PHE A N 1
ATOM 1022 C CA . PHE A 1 125 ? 26.984 -8.447 -31.870 1.00 82.12 125 PHE A CA 1
ATOM 1023 C C . PHE A 1 125 ? 27.862 -7.337 -31.297 1.00 82.12 125 PHE A C 1
ATOM 1025 O O . PHE A 1 125 ? 28.461 -7.464 -30.233 1.00 82.12 125 PHE A O 1
ATOM 1032 N N . THR A 1 126 ? 27.944 -6.216 -32.002 1.00 84.12 126 THR A N 1
ATOM 1033 C CA . THR A 1 126 ? 28.662 -5.029 -31.529 1.00 84.12 126 THR A CA 1
ATOM 1034 C C . THR A 1 126 ? 27.883 -4.338 -30.404 1.00 84.12 126 THR A C 1
ATOM 1036 O O . THR A 1 126 ? 26.660 -4.221 -30.499 1.00 84.12 126 THR A O 1
ATOM 1039 N N . ALA A 1 127 ? 28.573 -3.823 -29.376 1.00 83.50 127 ALA A N 1
ATOM 1040 C CA . ALA A 1 127 ? 27.972 -3.138 -28.222 1.00 83.50 127 ALA A CA 1
ATOM 1041 C C . ALA A 1 127 ? 26.933 -2.071 -28.603 1.00 83.50 127 ALA A C 1
ATOM 1043 O O . ALA A 1 127 ? 25.947 -1.887 -27.891 1.00 83.50 127 ALA A O 1
ATOM 1044 N N . ALA A 1 128 ? 27.120 -1.405 -29.750 1.00 84.62 128 ALA A N 1
ATOM 1045 C CA . ALA A 1 128 ? 26.226 -0.390 -30.312 1.00 84.62 128 ALA A CA 1
ATOM 1046 C C . ALA A 1 128 ? 24.763 -0.856 -30.500 1.00 84.62 128 ALA A C 1
ATOM 1048 O O . ALA A 1 128 ? 23.844 -0.041 -30.431 1.00 84.62 128 ALA A O 1
ATOM 1049 N N . TYR A 1 129 ? 24.533 -2.153 -30.732 1.00 87.50 129 TYR A N 1
ATOM 1050 C CA . TYR A 1 129 ? 23.199 -2.712 -30.988 1.00 87.50 129 TYR A CA 1
ATOM 1051 C C . TYR A 1 129 ? 22.523 -3.287 -29.738 1.00 87.50 129 TYR A C 1
ATOM 1053 O O . TYR A 1 129 ? 21.362 -3.687 -29.799 1.00 87.50 129 TYR A O 1
ATOM 1061 N N . LEU A 1 130 ? 23.215 -3.319 -28.598 1.00 87.44 130 LEU A N 1
ATOM 1062 C CA . LEU A 1 130 ? 22.750 -4.002 -27.392 1.00 87.44 130 LEU A CA 1
ATOM 1063 C C . LEU A 1 130 ? 21.388 -3.496 -26.859 1.00 87.44 130 LEU A C 1
ATOM 1065 O O . LEU A 1 130 ? 20.539 -4.340 -26.575 1.00 87.44 130 LEU A O 1
ATOM 1069 N N . PRO A 1 131 ? 21.096 -2.178 -26.805 1.00 86.69 131 PRO A N 1
ATOM 1070 C CA . PRO A 1 131 ? 19.773 -1.689 -26.398 1.00 86.69 131 PRO A CA 1
ATOM 1071 C C . PRO A 1 131 ? 18.632 -2.185 -27.305 1.00 86.69 131 PRO A C 1
ATOM 1073 O O . PRO A 1 131 ? 17.556 -2.527 -26.822 1.00 86.69 131 PRO A O 1
ATOM 1076 N N . TRP A 1 132 ? 18.875 -2.282 -28.617 1.00 86.94 132 TRP A N 1
ATOM 1077 C CA . TRP A 1 132 ? 17.883 -2.732 -29.601 1.00 86.94 132 TRP A CA 1
ATOM 1078 C C . TRP A 1 132 ? 17.631 -4.238 -29.537 1.00 86.94 132 TRP A C 1
ATOM 1080 O O . TRP A 1 132 ? 16.492 -4.680 -29.666 1.00 86.94 132 TRP A O 1
ATOM 1090 N N . VAL A 1 133 ? 18.681 -5.029 -29.301 1.00 87.69 133 VAL A N 1
ATOM 1091 C CA . VAL A 1 133 ? 18.567 -6.484 -29.129 1.00 87.69 133 VAL A CA 1
ATOM 1092 C C . VAL A 1 133 ? 17.745 -6.816 -27.880 1.00 87.69 133 VAL A C 1
ATOM 1094 O O . VAL A 1 133 ? 16.876 -7.683 -27.937 1.00 87.69 133 VAL A O 1
ATOM 1097 N N . LEU A 1 134 ? 17.953 -6.087 -26.778 1.00 86.19 134 LEU A N 1
ATOM 1098 C CA . LEU A 1 134 ? 17.159 -6.237 -25.554 1.00 86.19 134 LEU A CA 1
ATOM 1099 C C . LEU A 1 134 ? 15.676 -5.904 -25.777 1.00 86.19 134 LEU A C 1
ATOM 1101 O O . LEU A 1 134 ? 14.814 -6.657 -25.328 1.00 86.19 134 LEU A O 1
ATOM 1105 N N . LEU A 1 135 ? 15.372 -4.834 -26.523 1.00 85.75 135 LEU A N 1
ATOM 1106 C CA . LEU A 1 135 ? 13.995 -4.502 -26.907 1.00 85.75 135 LEU A CA 1
ATOM 1107 C C . LEU A 1 135 ? 13.359 -5.611 -27.758 1.00 85.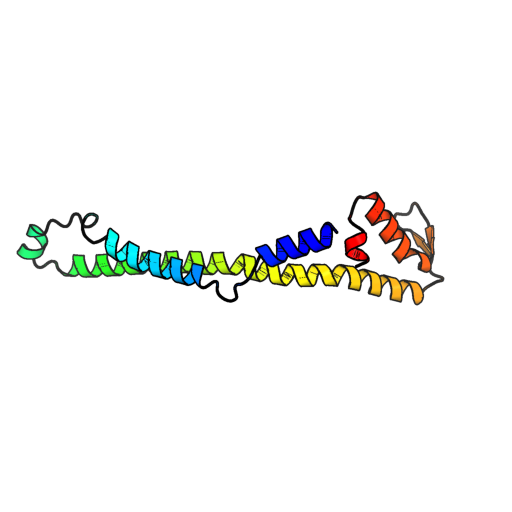75 135 LEU A C 1
ATOM 1109 O O . LEU A 1 135 ? 12.226 -6.011 -27.500 1.00 85.75 135 LEU A O 1
ATOM 1113 N N . GLY A 1 136 ? 14.100 -6.152 -28.730 1.00 86.25 136 GLY A N 1
ATOM 1114 C CA . GLY A 1 136 ? 13.637 -7.256 -29.573 1.00 86.25 136 GLY A CA 1
ATOM 1115 C C . GLY A 1 136 ? 13.312 -8.524 -28.778 1.00 86.25 136 GLY A C 1
ATOM 1116 O O . GLY A 1 136 ? 12.264 -9.130 -28.997 1.00 86.25 136 GLY A O 1
ATOM 1117 N N . PHE A 1 137 ? 14.159 -8.899 -27.812 1.00 83.69 137 PHE A N 1
ATOM 1118 C CA . PHE A 1 137 ? 13.884 -10.032 -26.921 1.00 83.69 137 PHE A CA 1
ATOM 1119 C C . PHE A 1 137 ? 12.699 -9.775 -25.988 1.00 83.69 137 PHE A C 1
ATOM 1121 O O . PHE A 1 137 ? 11.899 -10.683 -25.782 1.00 83.69 137 PHE A O 1
ATOM 1128 N N . SER A 1 138 ? 12.547 -8.553 -25.472 1.00 81.56 138 SER A N 1
ATOM 1129 C CA . SER A 1 138 ? 11.403 -8.179 -24.631 1.00 81.56 138 SER A CA 1
ATOM 1130 C C . SER A 1 138 ? 10.078 -8.355 -25.390 1.00 81.56 138 SER A C 1
ATOM 1132 O O . SER A 1 138 ? 9.158 -9.012 -24.903 1.00 81.56 138 SER A O 1
ATOM 1134 N N . VAL A 1 139 ? 10.021 -7.891 -26.646 1.00 84.75 139 VAL A N 1
ATOM 1135 C CA . VAL A 1 139 ? 8.857 -8.081 -27.531 1.00 84.75 139 VAL A CA 1
ATOM 1136 C C . VAL A 1 139 ? 8.613 -9.560 -27.845 1.00 84.75 139 VAL A C 1
ATOM 1138 O O . VAL A 1 139 ? 7.471 -10.011 -27.812 1.00 84.75 139 VAL A O 1
ATOM 1141 N N . LEU A 1 140 ? 9.668 -10.330 -28.127 1.00 83.69 140 LEU A N 1
ATOM 1142 C CA . LEU A 1 140 ? 9.557 -11.744 -28.499 1.00 83.69 140 LEU A CA 1
ATOM 1143 C C . LEU A 1 140 ? 9.080 -12.629 -27.338 1.00 83.69 140 LEU A C 1
ATOM 1145 O O . LEU A 1 140 ? 8.318 -13.567 -27.555 1.00 83.69 140 LEU A O 1
ATOM 1149 N N . VAL A 1 141 ? 9.483 -12.311 -26.106 1.00 86.19 141 VAL A N 1
ATOM 1150 C CA . VAL A 1 141 ? 9.016 -12.976 -24.874 1.00 86.19 141 VAL A CA 1
ATOM 1151 C C . VAL A 1 141 ? 7.567 -12.580 -24.528 1.00 86.19 141 VAL A C 1
ATOM 1153 O O . VAL A 1 141 ? 6.942 -13.196 -23.667 1.00 86.19 141 VAL A O 1
ATOM 1156 N N . GLY A 1 142 ? 6.991 -11.601 -25.235 1.00 76.19 142 GLY A N 1
ATOM 1157 C CA . GLY A 1 142 ? 5.626 -11.122 -25.021 1.00 76.19 142 GLY A CA 1
ATOM 1158 C C . GLY A 1 142 ? 5.510 -10.081 -23.907 1.00 76.19 142 GLY A C 1
ATOM 1159 O O . GLY A 1 142 ? 4.403 -9.804 -23.445 1.00 76.19 142 GLY A O 1
ATOM 1160 N N . ALA A 1 143 ? 6.626 -9.492 -23.467 1.00 67.06 143 ALA A N 1
ATOM 1161 C CA . ALA A 1 143 ? 6.594 -8.372 -22.540 1.00 67.06 143 ALA A CA 1
ATOM 1162 C C . ALA A 1 143 ? 6.111 -7.104 -23.265 1.00 67.06 143 ALA A C 1
ATOM 1164 O O . ALA A 1 143 ? 6.415 -6.860 -24.436 1.00 67.06 143 ALA A O 1
ATOM 1165 N N . SER A 1 144 ? 5.324 -6.283 -22.568 1.00 69.75 144 SER A N 1
ATOM 1166 C CA . SER A 1 144 ? 4.770 -5.041 -23.103 1.00 69.75 144 SER A CA 1
ATOM 1167 C C . SER A 1 144 ? 5.866 -3.984 -23.267 1.00 69.75 144 SER A C 1
ATOM 1169 O O . SER A 1 144 ? 6.003 -3.103 -22.423 1.00 69.75 144 SER A O 1
ATOM 1171 N N . ALA A 1 145 ? 6.606 -4.036 -24.377 1.00 63.38 145 ALA A N 1
ATOM 1172 C CA . ALA A 1 145 ? 7.670 -3.079 -24.711 1.00 63.38 145 ALA A CA 1
ATOM 1173 C C . ALA A 1 145 ? 7.189 -1.616 -24.750 1.00 63.38 145 ALA A C 1
ATOM 1175 O O . ALA A 1 145 ? 7.982 -0.689 -24.636 1.00 63.38 145 ALA A O 1
ATOM 1176 N N . TRP A 1 146 ? 5.876 -1.404 -24.858 1.00 59.06 146 TRP A N 1
ATOM 1177 C CA . TRP A 1 146 ? 5.241 -0.096 -24.722 1.00 59.06 146 TRP A CA 1
ATOM 1178 C C . TRP A 1 146 ? 5.466 0.560 -23.359 1.00 59.06 146 TRP A C 1
ATOM 1180 O O . TRP A 1 146 ? 5.495 1.778 -23.296 1.00 59.06 146 TRP A O 1
ATOM 1190 N N . VAL A 1 147 ? 5.620 -0.221 -22.289 1.00 62.03 147 VAL A N 1
ATOM 1191 C CA . VAL A 1 147 ? 5.863 0.279 -20.923 1.00 62.03 147 VAL A CA 1
ATOM 1192 C C . VAL A 1 147 ? 7.307 0.748 -20.754 1.00 62.03 147 VAL A C 1
ATOM 1194 O O . VAL A 1 147 ? 7.565 1.634 -19.954 1.00 62.03 147 VAL A O 1
ATOM 1197 N N . ASP A 1 148 ? 8.228 0.178 -21.530 1.00 66.44 148 ASP A N 1
ATOM 1198 C CA . ASP A 1 148 ? 9.653 0.520 -21.489 1.00 66.44 148 ASP A CA 1
ATOM 1199 C C . ASP A 1 148 ? 9.999 1.697 -22.414 1.00 66.44 148 ASP A C 1
ATOM 1201 O O . ASP A 1 148 ? 11.059 2.310 -22.279 1.00 66.44 148 ASP A O 1
ATOM 1205 N N . LEU A 1 149 ? 9.108 1.994 -23.367 1.00 60.97 149 LEU A N 1
ATOM 1206 C CA . LEU A 1 149 ? 9.238 3.073 -24.347 1.00 60.97 149 LEU A CA 1
ATOM 1207 C C . LEU A 1 149 ? 8.482 4.360 -23.949 1.00 60.97 149 LEU A C 1
ATOM 1209 O O . LEU A 1 149 ? 8.764 5.412 -24.525 1.00 60.97 149 LEU A O 1
ATOM 1213 N N . LEU A 1 150 ? 7.507 4.263 -23.032 1.00 55.53 150 LEU A N 1
ATOM 1214 C CA . LEU A 1 150 ? 6.724 5.373 -22.452 1.00 55.53 150 LEU A CA 1
ATOM 1215 C C . LEU A 1 150 ? 7.377 5.900 -21.172 1.00 55.53 150 LEU A C 1
ATOM 1217 O O . LEU A 1 150 ? 7.352 7.138 -20.991 1.00 55.53 150 LEU A O 1
#

Organism: NCBI:txid34285

Secondary structure (DSSP, 8-state):
-HHHHHHHHHHHHH-S-TT-HHHHHHHHHHHHHHHHHSTTTS----HHHHHHHT-THHHHHHHHHHHHHHHHHHHHHHHHHHHHHHHHHHHHHHHHHHHHHHHHHHHHHHH-TT-EEESSSS-EEEGGGHHHHHHHHHHHTT--HHHHH-

Radius of gyration: 30.39 Å; Cα contacts (8 Å, |Δi|>4): 54; chains: 1; bounding box: 60×28×81 Å

Sequence (150 aa):
TDLICVYLNVVNLVIPIGFDPWVSIHVLKLEIWAGKIISPYHLYLNPKLVVKQYQFWRLITNFLYFRKMASVLTGIVLIGGMIPYLSASFARIIFLSNSLTFMMVYVWSKQNPFIHMSFLGLFTFTAAYLPWVLLGFSVLVGASAWVDLL

Mean predicted aligned error: 15.05 Å

InterPro domains:
  IPR007599 Derlin [PF04511] (34-70)
  IPR007599 Derlin [PF04511] (83-150)